Protein AF-A0A5K1EAD7-F1 (afdb_monomer)
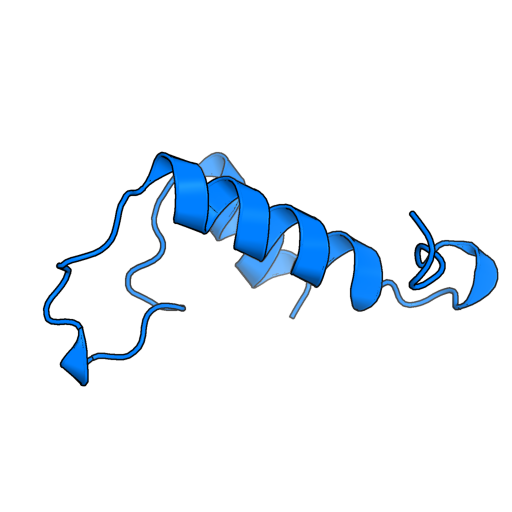
Foldseek 3Di:
DQVVLVVCLVVLPCVVPDDVVCVPVDDSVVVSVVSVLVNQQPDPDPVSRDDPVD

pLDDT: mean 90.31, std 6.32, range [61.22, 95.56]

Organism: NCBI:txid2102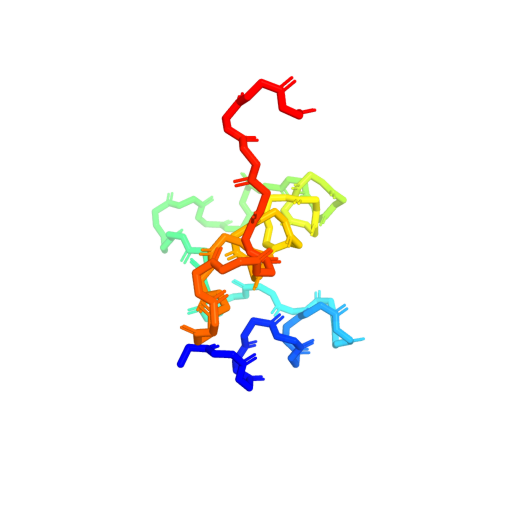25

Mean predicted aligned error: 3.62 Å

Sequence (54 aa):
ARPLLTRSLDERNFEALADPKLHNNYNISEMAHMVACA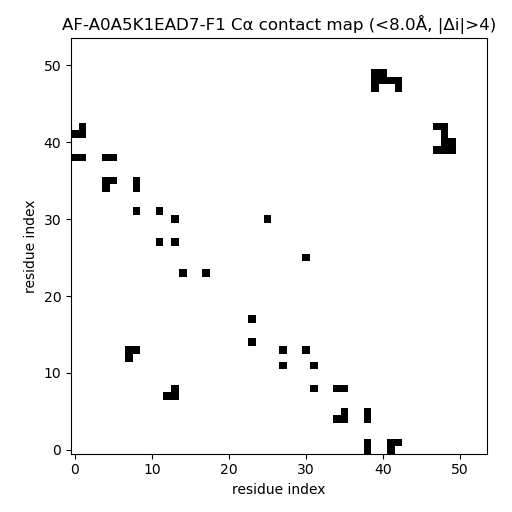AAAVRHSARRRPRMSQ

Radius of gyration: 12.02 Å; Cα contacts (8 Å, |Δi|>4): 31; chains: 1; bounding box: 24×24×32 Å

Structure (mmCIF, N/CA/C/O backbone):
data_AF-A0A5K1EAD7-F1
#
_entry.id   AF-A0A5K1EAD7-F1
#
loop_
_atom_site.group_PDB
_atom_site.id
_atom_site.type_symbol
_atom_site.label_atom_id
_atom_site.label_alt_id
_atom_site.label_comp_id
_atom_site.label_asym_id
_atom_site.label_entity_id
_atom_site.label_seq_id
_atom_site.pdbx_PDB_ins_code
_atom_site.Cartn_x
_atom_site.Cartn_y
_atom_site.Cartn_z
_atom_site.occupancy
_atom_site.B_iso_or_equiv
_atom_site.auth_seq_id
_atom_site.auth_comp_id
_atom_site.auth_asym_id
_atom_site.auth_atom_id
_atom_site.pdbx_PDB_model_num
ATOM 1 N N . ALA A 1 1 ? 7.506 -9.443 3.056 1.00 61.22 1 ALA A N 1
ATOM 2 C CA . ALA A 1 1 ? 6.899 -8.128 2.750 1.00 61.22 1 ALA A CA 1
ATOM 3 C C . ALA A 1 1 ? 5.743 -8.234 1.751 1.00 61.22 1 ALA A C 1
ATOM 5 O O . ALA A 1 1 ? 4.606 -8.078 2.163 1.00 61.22 1 ALA A O 1
ATOM 6 N N . ARG A 1 2 ? 5.987 -8.564 0.471 1.00 65.88 2 ARG A N 1
ATOM 7 C CA . ARG A 1 2 ? 4.940 -8.626 -0.575 1.00 65.88 2 ARG A CA 1
ATOM 8 C C . ARG A 1 2 ? 3.697 -9.477 -0.260 1.00 65.88 2 ARG A C 1
ATOM 10 O O . ARG A 1 2 ? 2.615 -8.933 -0.429 1.00 65.88 2 ARG A O 1
ATOM 17 N N . PRO A 1 3 ? 3.804 -10.740 0.203 1.00 78.88 3 PRO A N 1
ATOM 18 C CA . PRO A 1 3 ? 2.601 -11.533 0.465 1.00 78.88 3 PRO A CA 1
ATOM 19 C C . PRO A 1 3 ? 1.738 -10.914 1.566 1.00 78.88 3 PRO A C 1
ATOM 21 O O . PRO A 1 3 ? 0.523 -10.960 1.473 1.00 78.88 3 PRO A O 1
ATOM 24 N N . LEU A 1 4 ? 2.359 -10.274 2.559 1.00 87.25 4 LEU A N 1
ATOM 25 C CA . LEU A 1 4 ? 1.647 -9.642 3.664 1.00 87.25 4 LEU A CA 1
ATOM 26 C C . LEU A 1 4 ? 0.917 -8.371 3.207 1.00 87.25 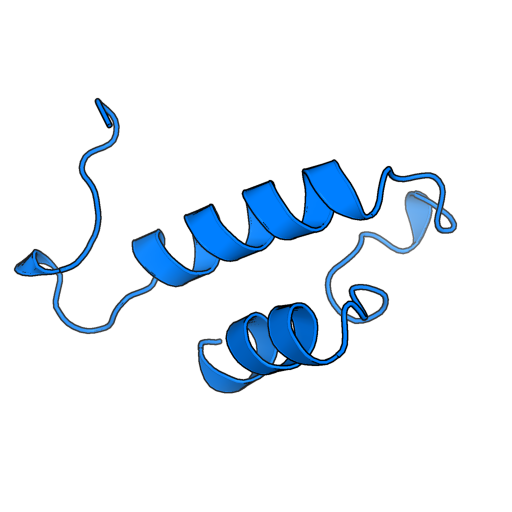4 LEU A C 1
ATOM 28 O O . LEU A 1 4 ? -0.272 -8.247 3.455 1.00 87.25 4 LEU A O 1
ATOM 32 N N . LEU A 1 5 ? 1.583 -7.479 2.464 1.00 89.88 5 LEU A N 1
ATOM 33 C CA . LEU A 1 5 ? 0.953 -6.246 1.966 1.00 89.88 5 LEU A CA 1
ATOM 34 C C . LEU A 1 5 ? -0.179 -6.531 0.968 1.00 89.88 5 LEU A C 1
ATOM 36 O O . LEU A 1 5 ? -1.223 -5.895 1.035 1.00 89.88 5 LEU A O 1
ATOM 40 N N . THR A 1 6 ? 0.014 -7.487 0.051 1.00 88.00 6 THR A N 1
ATOM 41 C CA . THR A 1 6 ? -1.033 -7.879 -0.906 1.00 88.00 6 THR A CA 1
ATOM 42 C C . THR A 1 6 ? -2.219 -8.512 -0.188 1.00 88.00 6 THR A C 1
ATOM 44 O O . THR A 1 6 ? -3.347 -8.094 -0.411 1.00 88.00 6 THR A O 1
ATOM 47 N N . ARG A 1 7 ? -1.966 -9.438 0.743 1.00 89.81 7 ARG A N 1
ATOM 48 C CA . ARG A 1 7 ? -3.026 -10.071 1.527 1.00 89.81 7 ARG A CA 1
ATOM 49 C C . ARG A 1 7 ? -3.817 -9.061 2.359 1.00 89.81 7 ARG A C 1
ATOM 51 O O . ARG A 1 7 ? -5.038 -9.111 2.355 1.00 89.81 7 ARG A O 1
ATOM 58 N N . SER A 1 8 ? -3.144 -8.116 3.014 1.00 90.44 8 SER A N 1
ATOM 59 C CA . SER A 1 8 ? -3.809 -7.048 3.769 1.00 90.44 8 SER A CA 1
ATOM 60 C C . SER A 1 8 ? -4.687 -6.150 2.893 1.00 90.44 8 SER A C 1
ATOM 62 O O . SER A 1 8 ? -5.721 -5.684 3.360 1.00 90.44 8 SER A O 1
ATOM 64 N N . LEU A 1 9 ? -4.309 -5.916 1.630 1.00 91.69 9 LEU A N 1
ATOM 65 C CA . LEU A 1 9 ? -5.141 -5.177 0.673 1.00 91.69 9 LEU A CA 1
ATOM 66 C C . LEU A 1 9 ? -6.370 -5.979 0.233 1.00 91.69 9 LEU A C 1
ATOM 68 O O . LEU A 1 9 ? -7.457 -5.408 0.163 1.00 91.69 9 LEU A O 1
ATOM 72 N N . ASP A 1 10 ? -6.204 -7.276 -0.030 1.00 91.44 10 ASP A N 1
ATOM 73 C CA . ASP A 1 10 ? -7.291 -8.163 -0.460 1.00 91.44 10 ASP A CA 1
ATOM 74 C C . ASP A 1 10 ? -8.314 -8.386 0.667 1.00 91.44 10 ASP A C 1
ATOM 76 O O . ASP A 1 10 ? -9.519 -8.272 0.456 1.00 91.44 10 ASP A O 1
ATOM 80 N N . GLU A 1 11 ? -7.834 -8.644 1.886 1.00 91.19 11 GLU A N 1
ATOM 81 C CA . GLU A 1 11 ? -8.665 -8.861 3.079 1.00 91.19 11 GLU A CA 1
ATOM 82 C C . GLU A 1 11 ? -9.160 -7.544 3.705 1.00 91.19 11 GLU A C 1
ATOM 84 O O . GLU A 1 11 ? -9.969 -7.570 4.631 1.00 91.19 11 GLU A O 1
ATOM 89 N N . ARG A 1 12 ? -8.657 -6.392 3.234 1.00 88.94 12 ARG A N 1
ATOM 90 C CA . ARG A 1 12 ? -8.830 -5.065 3.858 1.00 88.94 12 ARG A CA 1
ATOM 91 C C . ARG A 1 12 ? -8.569 -5.059 5.368 1.00 88.94 12 ARG A C 1
ATOM 93 O O . ARG A 1 12 ? -9.199 -4.313 6.115 1.00 88.94 12 ARG A O 1
ATOM 100 N N . ASN A 1 13 ? -7.617 -5.878 5.800 1.00 91.25 13 ASN A N 1
ATOM 101 C CA . ASN A 1 13 ? -7.213 -6.009 7.189 1.00 91.25 13 ASN A CA 1
ATOM 102 C C . ASN A 1 13 ? -5.780 -5.499 7.362 1.00 91.25 13 ASN A C 1
ATOM 104 O O . ASN A 1 13 ? -4.816 -6.099 6.872 1.00 91.25 13 ASN A O 1
ATOM 108 N N . PHE A 1 14 ? -5.657 -4.385 8.080 1.00 91.25 14 PHE A N 1
ATOM 109 C CA . PHE A 1 14 ? -4.393 -3.692 8.307 1.00 91.25 14 PHE A CA 1
ATOM 110 C C . PHE A 1 14 ? -3.916 -3.781 9.757 1.00 91.25 14 PHE A C 1
ATOM 112 O O . PHE A 1 14 ? -2.891 -3.194 10.071 1.00 91.25 14 PHE A O 1
ATOM 119 N N . GLU A 1 15 ? -4.581 -4.547 10.624 1.00 88.44 15 GLU A N 1
ATOM 120 C CA . GLU A 1 15 ? -4.238 -4.668 12.052 1.00 88.44 15 GLU A CA 1
ATOM 121 C C . GLU A 1 15 ? -2.786 -5.110 12.278 1.00 88.44 15 GLU A 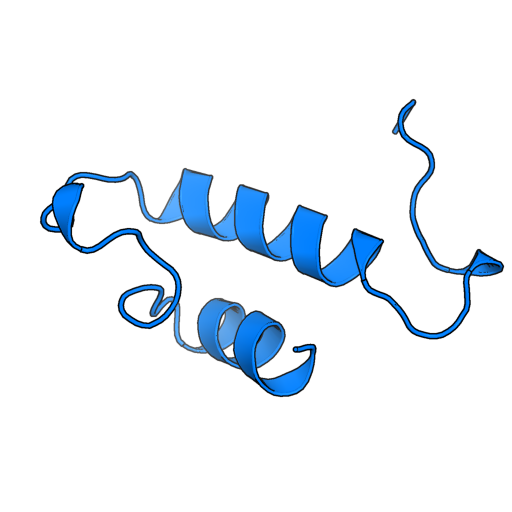C 1
ATOM 123 O O . GLU A 1 15 ? -2.099 -4.626 13.168 1.00 88.44 15 GLU A O 1
ATOM 128 N N . ALA A 1 16 ? -2.285 -6.005 11.421 1.00 87.75 16 ALA A N 1
ATOM 129 C CA . ALA A 1 16 ? -0.906 -6.487 11.480 1.00 87.75 16 ALA A CA 1
ATOM 130 C C . ALA A 1 16 ? 0.132 -5.489 10.920 1.00 87.75 16 ALA A C 1
ATOM 132 O O . ALA A 1 16 ? 1.334 -5.735 11.020 1.00 87.75 16 ALA A O 1
ATOM 133 N N . LEU A 1 17 ? -0.321 -4.409 10.275 1.00 89.50 17 LEU A N 1
ATOM 134 C CA . LEU A 1 17 ? 0.504 -3.370 9.647 1.00 89.50 17 LEU A CA 1
ATOM 135 C C . LEU A 1 17 ? 0.429 -2.029 10.383 1.00 89.50 17 LEU A C 1
ATOM 137 O O . LEU A 1 17 ? 1.400 -1.275 10.363 1.00 89.50 17 LEU A O 1
ATOM 141 N N . ALA A 1 18 ? -0.722 -1.718 10.974 1.00 91.44 18 ALA A N 1
ATOM 142 C CA . ALA A 1 18 ? -0.974 -0.474 11.673 1.00 91.44 18 ALA A CA 1
ATOM 143 C C . ALA A 1 18 ? -0.156 -0.400 12.968 1.00 91.44 18 ALA A C 1
ATOM 145 O O . ALA A 1 18 ? 0.102 -1.407 13.628 1.00 91.44 18 ALA A O 1
ATOM 146 N N . ASP A 1 19 ? 0.249 0.813 13.341 1.00 92.06 19 ASP A N 1
ATOM 147 C CA . ASP A 1 19 ? 0.890 1.040 14.634 1.00 92.06 19 ASP A CA 1
ATOM 148 C C . ASP A 1 19 ? -0.129 0.749 15.755 1.00 92.06 19 ASP A C 1
ATOM 150 O O . ASP A 1 19 ? -1.204 1.360 15.760 1.00 92.06 19 ASP A O 1
ATOM 154 N N . PRO A 1 20 ? 0.186 -0.121 16.734 1.00 91.88 20 PRO A N 1
ATOM 155 C CA . PRO A 1 20 ? -0.695 -0.388 17.870 1.00 91.88 20 PRO A CA 1
ATOM 156 C C . PRO A 1 20 ? -1.129 0.876 18.626 1.00 91.88 20 PRO A C 1
ATOM 158 O O . PRO A 1 20 ? -2.229 0.922 19.173 1.00 91.88 20 PRO A O 1
ATOM 161 N N . LYS A 1 21 ? -0.302 1.931 18.630 1.00 93.00 21 LYS A N 1
ATOM 162 C CA . LYS A 1 21 ? -0.613 3.212 19.284 1.00 93.00 21 LYS A CA 1
ATOM 163 C C . LYS A 1 21 ? -1.717 3.998 18.585 1.00 93.00 21 LYS A C 1
AT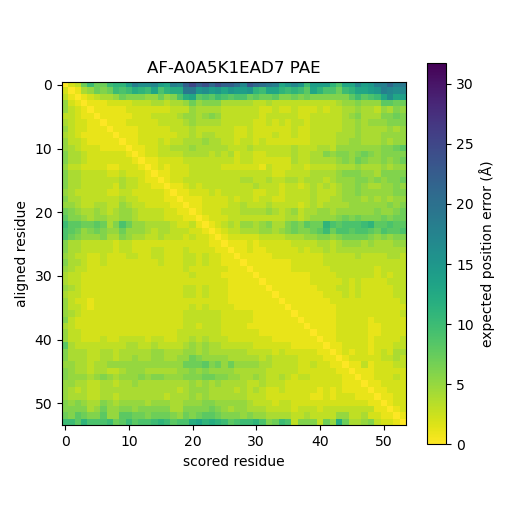OM 165 O O . LYS A 1 21 ? -2.309 4.876 19.215 1.00 93.00 21 LYS A O 1
ATOM 170 N N . LEU A 1 22 ? -2.013 3.700 17.317 1.00 89.75 22 LEU A N 1
ATOM 171 C CA . LEU A 1 22 ? -3.168 4.285 16.644 1.00 89.75 22 LEU A CA 1
ATOM 172 C C . LEU A 1 22 ? -4.487 3.724 17.189 1.00 89.75 22 LEU A C 1
ATOM 174 O O . LEU A 1 22 ? -5.504 4.368 16.980 1.00 89.75 22 LEU A O 1
ATOM 178 N N . HIS A 1 23 ? -4.502 2.585 17.897 1.00 86.94 23 HIS A N 1
ATOM 179 C CA . HIS A 1 23 ? -5.723 1.987 18.462 1.00 86.94 23 HIS A CA 1
ATOM 180 C C . HIS A 1 23 ? -6.875 1.889 17.440 1.00 86.94 23 HIS A C 1
ATOM 182 O O . HIS A 1 23 ? -8.019 2.223 17.740 1.00 86.94 23 HIS A O 1
ATOM 188 N N . ASN A 1 24 ? -6.560 1.496 16.203 1.00 85.50 24 ASN A N 1
ATOM 189 C CA . ASN A 1 24 ? -7.493 1.432 15.067 1.00 85.50 24 ASN A CA 1
ATOM 190 C C . ASN A 1 24 ? -8.173 2.751 14.689 1.00 85.50 24 ASN A C 1
ATOM 192 O O . ASN A 1 24 ? -9.142 2.776 13.934 1.00 85.50 24 ASN A O 1
ATOM 196 N N . ASN A 1 25 ? -7.605 3.866 15.140 1.00 92.44 25 ASN A N 1
ATOM 197 C CA . ASN A 1 25 ? -8.000 5.205 14.746 1.00 92.44 25 ASN A CA 1
ATOM 198 C C . ASN A 1 25 ? -7.311 5.614 13.434 1.00 92.44 25 ASN A C 1
ATOM 200 O O . ASN A 1 25 ? -6.470 6.512 13.403 1.00 92.44 25 ASN A O 1
ATOM 204 N N . TYR A 1 26 ? -7.637 4.922 12.344 1.00 91.81 26 TYR A N 1
ATOM 205 C CA . TYR A 1 26 ? -7.212 5.281 10.991 1.00 91.81 26 TYR A CA 1
ATOM 206 C C . TYR A 1 26 ? -8.335 5.043 9.986 1.00 91.81 26 TYR A C 1
ATOM 208 O O . TYR A 1 26 ? -9.189 4.174 10.158 1.00 91.81 26 TYR A O 1
ATOM 216 N N . ASN A 1 27 ? -8.321 5.800 8.889 1.00 93.44 27 ASN A N 1
ATOM 217 C CA . ASN A 1 27 ? -9.246 5.559 7.795 1.00 93.44 27 ASN A CA 1
ATOM 218 C C . ASN A 1 27 ? -8.771 4.354 6.969 1.00 93.44 27 ASN A C 1
ATOM 220 O O . ASN A 1 27 ? -7.684 4.365 6.392 1.00 93.44 27 ASN A O 1
ATOM 224 N N . ILE A 1 28 ? -9.609 3.321 6.875 1.00 92.00 28 ILE A N 1
ATOM 225 C CA . ILE A 1 28 ? -9.318 2.086 6.129 1.00 92.00 28 ILE A CA 1
ATOM 226 C C . ILE A 1 28 ? -9.010 2.381 4.650 1.00 92.00 28 ILE A C 1
ATOM 228 O O . ILE A 1 28 ? -8.153 1.728 4.056 1.00 92.00 28 ILE A O 1
ATOM 232 N N . SER A 1 29 ? -9.673 3.373 4.048 1.00 93.56 29 SER A N 1
ATOM 233 C CA . SER A 1 29 ? -9.453 3.758 2.647 1.00 93.56 29 SER A CA 1
ATOM 234 C C . SER A 1 29 ? -8.083 4.404 2.449 1.00 93.56 29 SER A C 1
ATOM 236 O O . SER A 1 29 ? -7.358 4.037 1.527 1.00 93.56 29 SER A O 1
ATOM 238 N N . GLU A 1 30 ? -7.687 5.312 3.343 1.00 94.69 30 GLU A N 1
ATOM 239 C CA . GLU A 1 30 ? -6.358 5.936 3.300 1.00 94.69 30 GLU A CA 1
ATOM 240 C C . GLU A 1 30 ? -5.252 4.912 3.568 1.00 94.69 30 GLU A C 1
ATOM 242 O O . GLU A 1 30 ? -4.229 4.904 2.881 1.00 94.69 30 GLU A O 1
ATOM 247 N N . MET A 1 31 ? -5.485 3.985 4.502 1.00 94.69 31 MET A N 1
ATOM 248 C CA . MET A 1 31 ? -4.562 2.888 4.785 1.00 94.69 31 MET A CA 1
ATOM 249 C C . MET A 1 31 ? -4.393 1.970 3.569 1.00 94.69 31 MET A C 1
ATOM 251 O O . MET A 1 31 ? -3.268 1.627 3.210 1.00 94.69 31 MET A O 1
ATOM 255 N N . ALA A 1 32 ? -5.479 1.639 2.864 1.00 94.62 32 ALA A N 1
ATOM 256 C CA . ALA A 1 32 ? -5.402 0.864 1.629 1.00 94.62 32 ALA A CA 1
ATOM 257 C C . ALA A 1 32 ? -4.544 1.569 0.563 1.00 94.62 32 ALA A C 1
ATOM 259 O O . ALA A 1 32 ? -3.720 0.932 -0.095 1.00 94.62 32 ALA A O 1
ATOM 260 N N . HIS A 1 33 ? -4.679 2.890 0.422 1.00 94.62 33 HIS A N 1
ATOM 261 C CA . HIS A 1 33 ? -3.867 3.669 -0.515 1.00 94.62 33 HIS A CA 1
ATOM 262 C C . HIS A 1 33 ? -2.386 3.669 -0.107 1.00 94.62 33 HIS A C 1
ATOM 264 O O . HIS A 1 33 ? -1.515 3.389 -0.934 1.00 94.62 33 HIS A O 1
ATOM 270 N N . MET A 1 34 ? -2.089 3.906 1.174 1.00 94.81 34 MET A N 1
ATOM 271 C CA . MET A 1 34 ? -0.722 3.885 1.704 1.00 94.81 34 MET A CA 1
ATOM 272 C C . MET A 1 34 ? -0.051 2.520 1.486 1.00 94.81 34 MET A C 1
ATOM 274 O O . MET A 1 34 ? 1.071 2.444 0.976 1.00 94.81 34 MET A O 1
ATOM 278 N N . VAL A 1 35 ? -0.751 1.433 1.818 1.00 94.31 35 VAL A N 1
ATOM 279 C CA . VAL A 1 35 ? -0.248 0.061 1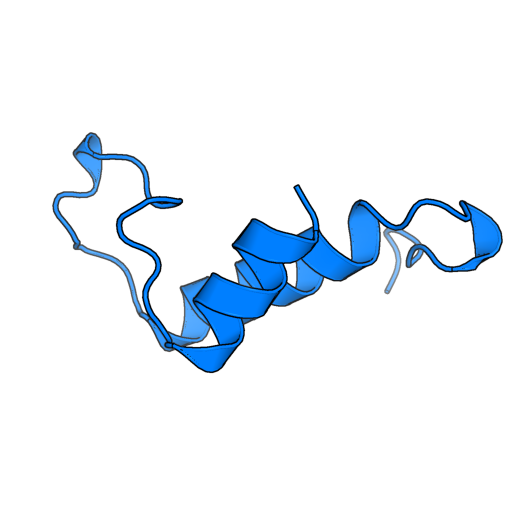.676 1.00 94.31 35 VAL A CA 1
ATOM 280 C C . VAL A 1 35 ? -0.036 -0.298 0.203 1.00 94.31 35 VAL A C 1
ATOM 282 O O . VAL A 1 35 ? 0.969 -0.932 -0.125 1.00 94.31 35 VAL A O 1
ATOM 285 N N . ALA A 1 36 ? -0.906 0.151 -0.708 1.00 93.88 36 ALA A N 1
ATOM 286 C CA . ALA A 1 36 ? -0.721 -0.037 -2.148 1.00 93.88 36 ALA A CA 1
ATOM 287 C C . ALA A 1 36 ? 0.545 0.667 -2.667 1.00 93.88 36 ALA A C 1
ATOM 289 O O . ALA A 1 36 ? 1.349 0.051 -3.380 1.00 93.88 36 ALA A O 1
ATOM 290 N N . CYS A 1 37 ? 0.774 1.918 -2.255 1.00 94.12 37 CYS A N 1
ATOM 291 C CA . CYS A 1 37 ? 1.992 2.661 -2.577 1.00 94.12 37 CYS A CA 1
ATOM 292 C C . CYS A 1 37 ? 3.241 1.946 -2.038 1.00 94.12 37 CYS A C 1
ATOM 294 O O . CYS A 1 37 ? 4.196 1.709 -2.786 1.00 94.12 37 CYS A O 1
ATOM 296 N N . ALA A 1 38 ? 3.212 1.509 -0.776 1.00 93.44 38 ALA A N 1
ATOM 297 C CA . ALA A 1 38 ? 4.306 0.759 -0.165 1.00 93.44 38 ALA A CA 1
ATOM 298 C C . ALA A 1 38 ? 4.584 -0.559 -0.912 1.00 93.44 38 ALA A C 1
ATOM 300 O O . ALA A 1 38 ? 5.734 -0.860 -1.244 1.00 93.44 38 ALA A O 1
ATOM 301 N N . ALA A 1 39 ? 3.542 -1.321 -1.263 1.00 93.06 39 ALA A N 1
ATOM 302 C CA . ALA A 1 39 ? 3.655 -2.575 -2.008 1.00 93.06 39 ALA A CA 1
ATOM 303 C C . ALA A 1 39 ? 4.278 -2.386 -3.404 1.00 93.06 39 ALA A C 1
ATOM 305 O O . ALA A 1 39 ? 5.023 -3.254 -3.883 1.00 93.06 39 ALA A O 1
ATOM 306 N N . ALA A 1 40 ? 4.000 -1.255 -4.061 1.00 93.06 40 ALA A N 1
ATOM 307 C CA . ALA A 1 40 ? 4.619 -0.882 -5.329 1.00 93.06 40 ALA A CA 1
ATOM 308 C C . ALA A 1 40 ? 6.096 -0.479 -5.159 1.00 93.06 40 ALA A C 1
ATOM 310 O O . ALA A 1 40 ? 6.939 -0.897 -5.960 1.00 93.06 40 ALA A O 1
ATOM 311 N N . ALA A 1 41 ? 6.427 0.264 -4.100 1.00 93.25 41 ALA A N 1
ATOM 312 C CA . ALA A 1 41 ? 7.783 0.721 -3.806 1.00 93.25 41 ALA A CA 1
ATOM 313 C C . ALA A 1 41 ? 8.745 -0.418 -3.421 1.00 93.25 41 ALA A C 1
ATOM 315 O O . ALA A 1 41 ? 9.915 -0.385 -3.792 1.00 93.25 41 ALA A O 1
ATOM 316 N N . VAL A 1 42 ? 8.271 -1.480 -2.758 1.00 91.50 42 VAL A N 1
ATOM 317 C CA . VAL A 1 42 ? 9.129 -2.600 -2.305 1.00 91.50 42 VAL A CA 1
ATOM 318 C C . VAL A 1 42 ? 9.263 -3.751 -3.316 1.00 91.50 42 VAL A C 1
ATOM 320 O O . VAL A 1 42 ? 9.672 -4.862 -2.972 1.00 91.50 42 VAL A O 1
ATOM 323 N N . ARG A 1 43 ? 8.904 -3.540 -4.591 1.00 90.12 43 ARG A N 1
ATOM 324 C CA . ARG A 1 43 ? 9.011 -4.577 -5.637 1.00 90.12 43 ARG A CA 1
ATOM 325 C C . ARG A 1 43 ? 10.457 -5.054 -5.807 1.00 90.12 43 ARG A C 1
ATOM 327 O O . ARG A 1 43 ? 11.382 -4.253 -5.786 1.00 90.12 43 ARG A O 1
ATOM 334 N N . HIS A 1 44 ? 10.663 -6.354 -6.039 1.00 90.06 44 HIS A N 1
ATOM 335 C CA . HIS A 1 44 ? 12.014 -6.918 -6.191 1.00 90.06 44 HIS A CA 1
ATOM 336 C C . HIS A 1 44 ? 12.811 -6.225 -7.308 1.00 90.06 44 HIS A C 1
ATOM 338 O O . HIS A 1 44 ? 13.902 -5.715 -7.082 1.00 90.06 44 HIS A O 1
ATOM 344 N N . SER A 1 45 ? 12.225 -6.137 -8.506 1.00 93.19 45 SER A N 1
ATOM 345 C CA . SER A 1 45 ? 12.836 -5.419 -9.626 1.00 93.19 45 SER A CA 1
ATOM 346 C C . SER A 1 45 ? 12.770 -3.910 -9.396 1.00 93.19 45 SER A C 1
ATOM 348 O O . SER A 1 45 ? 11.676 -3.341 -9.387 1.00 93.19 45 SER A O 1
ATOM 350 N N . ALA A 1 46 ? 13.935 -3.266 -9.288 1.00 92.31 46 ALA A N 1
ATOM 351 C CA . ALA A 1 46 ? 14.049 -1.814 -9.155 1.00 92.31 46 ALA A CA 1
ATOM 352 C C . ALA A 1 46 ? 13.340 -1.068 -10.299 1.00 92.31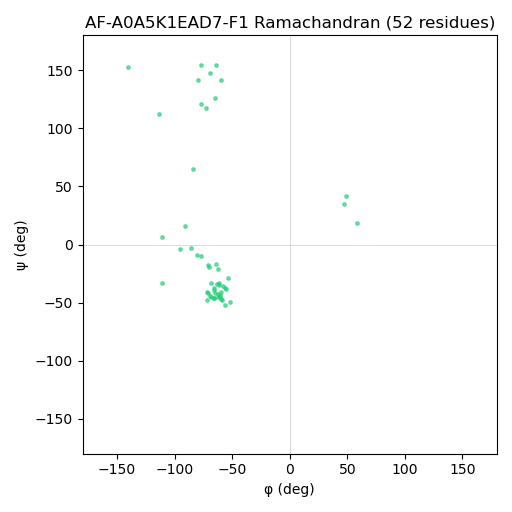 46 ALA A C 1
ATOM 354 O O . ALA A 1 46 ? 12.635 -0.097 -10.054 1.00 92.31 46 ALA A O 1
ATOM 355 N N . ARG A 1 47 ? 13.415 -1.591 -11.533 1.00 93.06 47 ARG A N 1
ATOM 356 C CA . ARG A 1 47 ? 12.748 -1.015 -12.716 1.00 93.06 47 ARG A CA 1
ATOM 357 C C . ARG A 1 47 ? 11.217 -0.993 -12.612 1.00 93.06 47 ARG A C 1
ATOM 359 O O . ARG A 1 47 ? 10.571 -0.261 -13.349 1.00 93.06 47 ARG A O 1
ATOM 366 N N . ARG A 1 48 ? 10.621 -1.824 -11.749 1.00 92.44 48 ARG A N 1
ATOM 367 C CA . ARG A 1 48 ? 9.163 -1.895 -11.543 1.00 92.44 48 ARG A CA 1
ATOM 368 C C . ARG A 1 48 ? 8.669 -1.050 -10.367 1.00 92.44 48 ARG A C 1
ATOM 370 O O . ARG A 1 48 ? 7.458 -1.057 -10.128 1.00 92.44 48 ARG A O 1
ATOM 377 N N . ARG A 1 49 ? 9.573 -0.421 -9.610 1.00 94.88 49 ARG A N 1
ATOM 378 C CA . ARG A 1 49 ? 9.228 0.490 -8.513 1.00 94.88 49 ARG A CA 1
ATOM 379 C C . ARG A 1 49 ? 8.863 1.855 -9.102 1.00 94.88 49 ARG A C 1
ATOM 381 O O . ARG A 1 49 ? 9.506 2.264 -10.071 1.00 94.88 49 ARG A O 1
ATOM 388 N N . PRO A 1 50 ? 7.853 2.541 -8.553 1.00 95.56 50 PRO A N 1
ATOM 389 C CA . PRO A 1 50 ? 7.530 3.891 -8.978 1.00 95.56 50 PRO A CA 1
ATOM 390 C C . PRO A 1 50 ? 8.670 4.868 -8.660 1.00 95.56 50 PRO A C 1
ATOM 392 O O . PRO A 1 50 ? 9.466 4.635 -7.747 1.00 95.56 50 PRO A O 1
ATOM 395 N N . ARG A 1 51 ? 8.753 5.967 -9.419 1.00 94.62 51 ARG A N 1
ATOM 396 C CA . ARG A 1 51 ? 9.593 7.119 -9.044 1.00 94.62 51 ARG A CA 1
ATOM 397 C C . ARG A 1 51 ? 8.884 7.927 -7.959 1.00 94.62 51 ARG A C 1
ATOM 399 O O . ARG A 1 51 ? 7.665 7.953 -7.932 1.00 94.62 51 ARG A O 1
ATOM 406 N N . MET A 1 52 ? 9.643 8.658 -7.144 1.00 93.12 52 MET A N 1
ATOM 407 C CA . MET A 1 52 ? 9.077 9.560 -6.125 1.00 93.12 52 MET A CA 1
ATOM 408 C C . MET A 1 52 ? 8.261 10.726 -6.699 1.00 93.12 52 MET A C 1
ATOM 410 O O . MET A 1 52 ? 7.536 11.374 -5.962 1.00 93.12 52 MET A O 1
ATOM 414 N N . SER A 1 53 ? 8.408 11.016 -7.994 1.00 94.00 53 SER A N 1
ATOM 415 C CA . SER A 1 53 ? 7.622 12.029 -8.702 1.00 94.00 53 SER A CA 1
ATOM 416 C C . SER A 1 53 ? 6.285 11.508 -9.240 1.00 94.00 53 SER A C 1
ATOM 418 O O . SER A 1 53 ? 5.596 12.261 -9.921 1.00 94.00 53 SER A O 1
ATOM 420 N N . GLN A 1 54 ? 5.988 10.215 -9.073 1.00 76.75 54 GLN A N 1
ATOM 421 C CA . GLN A 1 54 ? 4.650 9.682 -9.340 1.00 76.75 54 GLN A CA 1
ATOM 422 C C . GLN A 1 54 ? 3.731 9.992 -8.169 1.00 76.75 54 GLN A C 1
ATOM 424 O O . GLN A 1 54 ? 2.544 10.243 -8.455 1.00 76.75 54 GLN 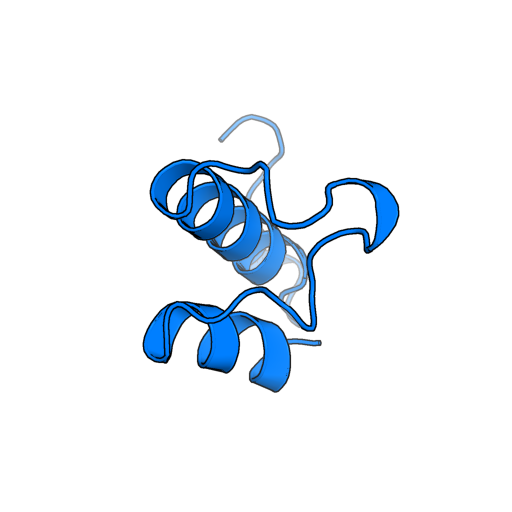A O 1
#

Solvent-accessible surface area (backbone atoms only — not comparable to full-atom values): 3455 Å² total; per-residue (Å²): 110,67,72,58,45,52,46,28,59,75,69,70,48,50,78,94,74,51,63,76,88,49,71,82,72,64,58,68,70,60,48,47,52,53,46,51,54,51,51,39,56,69,39,88,54,70,90,70,28,74,61,96,88,111

InterPro domains:
  IPR047117 Proline-rich receptor-like protein kinase PERK1-13-like [PTHR47982] (1-54)

Nearest PDB structures (foldseek):
  8ps7-assembly1_A  TM=8.174E-01  e=1.744E+00  Medicago truncatula

Secondary structure (DSSP, 8-state):
-HHHHHHHHHTT--TTTS-GGGTT-S-HHHHHHHHHHHHHHT-SSGGGSPPTT-